Protein AF-A0A929XE05-F1 (afdb_monomer_lite)

pLDDT: mean 91.36, std 10.19, range [42.38, 98.62]

Sequence (159 aa):
NNDDNAPISIIITTLAARAYNGEKNVYEALCNILNHMHEYIERKDGVYWVKNPVMEEENFADKWELYPKRKDNFYKWLCKAKEDLISNPLAAVGIDLLGEIFKESLGEAPVSRAFHSYADDMLSARKKGTLYSVGLTSGLTTKVTSKATQVKEHTFFGK

Foldseek 3Di:
DPPPQAADVQLLVLLLVVQQDPDPDPLVSLLSSLVCSVVQFDADPNDTARADPVHRPDGPCVCCVVPVSSVVNVVVVSVVSCCLRPVVLVVDDDPVRNLVSCCVPVNNVVSVVVVVVVVVVQLVLQVVQQWWQQPPPPGIDSDDDPRTDGDHDDDPPDD

Structure (mmCIF, N/CA/C/O backbone):
data_AF-A0A929XE05-F1
#
_entry.id   AF-A0A929XE05-F1
#
loop_
_atom_site.group_PDB
_atom_site.id
_atom_site.type_symbol
_atom_site.label_atom_id
_atom_site.label_alt_id
_atom_site.label_comp_id
_atom_site.label_asym_id
_atom_site.label_entity_id
_atom_site.label_seq_id
_atom_site.pdbx_PDB_ins_code
_atom_site.Cartn_x
_atom_site.Cartn_y
_atom_site.Cartn_z
_atom_site.occupancy
_atom_site.B_iso_or_equiv
_atom_site.auth_seq_id
_atom_site.auth_comp_id
_atom_site.auth_asym_id
_atom_site.auth_atom_id
_atom_site.pdbx_PDB_model_num
ATOM 1 N N . ASN A 1 1 ? 11.080 -17.016 -0.442 1.00 42.38 1 ASN A N 1
ATOM 2 C CA . ASN A 1 1 ? 11.620 -15.730 -0.928 1.00 42.38 1 ASN A CA 1
ATOM 3 C C . ASN A 1 1 ? 12.750 -15.986 -1.896 1.00 42.38 1 ASN A C 1
ATOM 5 O O . ASN A 1 1 ? 13.821 -16.375 -1.464 1.00 42.38 1 ASN A O 1
ATOM 9 N N . ASN A 1 2 ? 12.481 -15.851 -3.194 1.00 51.09 2 ASN A N 1
ATOM 10 C CA . ASN A 1 2 ? 13.525 -15.814 -4.212 1.00 51.09 2 ASN A CA 1
ATOM 11 C C . ASN A 1 2 ? 13.697 -14.338 -4.596 1.00 51.09 2 ASN A C 1
ATOM 13 O O . ASN A 1 2 ? 12.908 -13.812 -5.383 1.00 51.09 2 ASN A O 1
ATOM 17 N N . ASP A 1 3 ? 14.622 -13.669 -3.909 1.00 71.31 3 ASP A N 1
ATOM 18 C CA . ASP A 1 3 ? 14.796 -12.20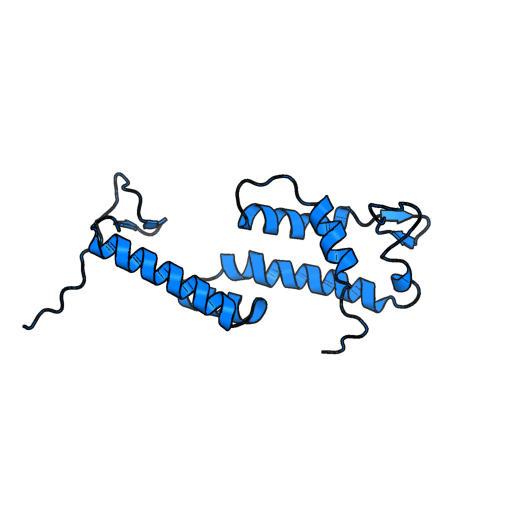7 -3.880 1.00 71.31 3 ASP A CA 1
ATOM 19 C C . ASP A 1 3 ? 15.200 -11.628 -5.252 1.00 71.31 3 ASP A C 1
ATOM 21 O O . ASP A 1 3 ? 14.778 -10.545 -5.644 1.00 71.31 3 ASP A O 1
ATOM 25 N N . ASP A 1 4 ? 15.890 -12.419 -6.078 1.00 82.06 4 ASP A N 1
ATOM 26 C CA . ASP A 1 4 ? 16.483 -11.986 -7.356 1.00 82.06 4 ASP A CA 1
ATOM 27 C C . ASP A 1 4 ? 15.492 -11.432 -8.401 1.00 82.06 4 ASP A C 1
ATOM 29 O O . ASP A 1 4 ? 15.891 -10.790 -9.386 1.00 82.06 4 ASP A O 1
ATOM 33 N N . ASN A 1 5 ? 14.197 -11.709 -8.217 1.00 89.38 5 ASN A N 1
ATOM 34 C CA . ASN A 1 5 ? 13.116 -11.248 -9.087 1.00 89.38 5 ASN A CA 1
ATOM 35 C C . ASN A 1 5 ? 12.048 -10.432 -8.349 1.00 89.38 5 ASN A C 1
ATOM 37 O O . ASN A 1 5 ? 10.951 -10.262 -8.889 1.00 89.38 5 ASN A O 1
ATOM 41 N N . ALA A 1 6 ? 12.326 -9.968 -7.130 1.00 90.19 6 ALA A N 1
ATOM 42 C CA . ALA A 1 6 ? 11.443 -9.042 -6.444 1.00 90.19 6 ALA A CA 1
ATOM 43 C C . ALA A 1 6 ? 11.319 -7.728 -7.245 1.00 90.19 6 ALA A C 1
ATOM 45 O O . ALA A 1 6 ? 12.256 -7.334 -7.953 1.00 90.19 6 ALA A O 1
ATOM 46 N N . PRO A 1 7 ? 10.167 -7.041 -7.172 1.00 92.38 7 PRO A N 1
ATOM 47 C CA . PRO A 1 7 ? 10.039 -5.717 -7.759 1.00 92.38 7 PRO A CA 1
ATOM 48 C C . PRO A 1 7 ? 11.037 -4.761 -7.102 1.00 92.38 7 PRO A C 1
ATOM 50 O O . PRO A 1 7 ? 11.137 -4.706 -5.878 1.00 92.38 7 PRO A O 1
ATOM 53 N N . ILE A 1 8 ? 11.777 -4.000 -7.905 1.00 94.00 8 ILE A N 1
ATOM 54 C CA . ILE A 1 8 ? 12.789 -3.091 -7.364 1.00 94.00 8 ILE A CA 1
ATOM 55 C C . ILE A 1 8 ? 12.133 -1.839 -6.777 1.00 94.00 8 ILE A C 1
ATOM 57 O O . ILE A 1 8 ? 11.243 -1.240 -7.389 1.00 94.00 8 ILE A O 1
ATOM 61 N N . SER A 1 9 ? 12.610 -1.415 -5.607 1.00 95.44 9 SER A N 1
ATOM 62 C CA . SER A 1 9 ? 12.020 -0.307 -4.848 1.00 95.44 9 SER A CA 1
ATOM 63 C C . SER A 1 9 ? 11.923 0.985 -5.654 1.00 95.44 9 SER A C 1
ATOM 65 O O . SER A 1 9 ? 10.926 1.685 -5.535 1.00 95.44 9 SER A O 1
ATOM 67 N N . ILE A 1 10 ? 12.906 1.280 -6.514 1.00 96.56 10 ILE A N 1
ATOM 68 C CA . ILE A 1 10 ? 12.916 2.512 -7.314 1.00 96.56 10 ILE A CA 1
ATOM 69 C C . ILE A 1 10 ? 11.767 2.583 -8.330 1.00 96.56 10 ILE A C 1
ATOM 71 O O . ILE A 1 10 ? 11.213 3.660 -8.546 1.00 96.56 10 ILE A O 1
ATOM 75 N N . ILE A 1 11 ? 11.348 1.451 -8.911 1.00 97.56 11 ILE A N 1
ATOM 76 C CA . ILE A 1 11 ? 10.158 1.412 -9.772 1.00 97.56 11 ILE A CA 1
ATOM 77 C C . ILE A 1 11 ? 8.919 1.700 -8.923 1.00 97.56 11 ILE A C 1
ATOM 79 O O . ILE A 1 11 ? 8.110 2.547 -9.297 1.00 97.56 11 ILE A O 1
ATOM 83 N N . ILE A 1 12 ? 8.786 1.037 -7.767 1.00 98.00 12 ILE A N 1
ATOM 84 C CA . ILE A 1 12 ? 7.630 1.215 -6.878 1.00 98.00 12 ILE A CA 1
ATOM 85 C C . ILE A 1 12 ? 7.506 2.676 -6.441 1.00 98.00 12 ILE A C 1
ATOM 87 O O . ILE A 1 12 ? 6.441 3.267 -6.599 1.00 98.00 12 ILE A O 1
ATOM 91 N N . THR A 1 13 ? 8.581 3.275 -5.926 1.00 97.81 13 THR A N 1
ATOM 92 C CA . THR A 1 13 ? 8.551 4.646 -5.402 1.00 97.81 13 THR A CA 1
ATOM 93 C C . THR A 1 13 ? 8.325 5.678 -6.500 1.00 97.81 13 THR A C 1
ATOM 95 O O . THR A 1 13 ? 7.555 6.612 -6.294 1.00 97.81 13 THR A O 1
ATOM 98 N N . THR A 1 14 ? 8.927 5.499 -7.680 1.00 98.00 14 THR A N 1
ATOM 99 C CA . THR A 1 14 ? 8.740 6.419 -8.813 1.00 98.00 14 THR A CA 1
ATOM 100 C C . THR A 1 14 ? 7.299 6.396 -9.312 1.00 98.00 14 THR A C 1
ATOM 102 O O . THR A 1 14 ? 6.693 7.449 -9.503 1.00 98.00 14 THR A O 1
ATOM 105 N N . LEU A 1 15 ? 6.723 5.207 -9.501 1.00 98.56 15 LEU A N 1
ATOM 106 C CA . LEU A 1 15 ? 5.341 5.075 -9.961 1.00 98.56 15 LEU A CA 1
ATOM 107 C C . LEU A 1 15 ? 4.342 5.536 -8.888 1.00 98.56 15 LEU A C 1
ATOM 109 O O . LEU A 1 15 ? 3.355 6.187 -9.221 1.00 98.56 15 LEU A O 1
ATOM 113 N N . ALA A 1 16 ? 4.616 5.268 -7.607 1.00 98.38 16 ALA A N 1
ATOM 114 C CA . ALA A 1 16 ? 3.792 5.754 -6.504 1.00 98.38 16 ALA A CA 1
ATOM 115 C C . ALA A 1 16 ? 3.787 7.284 -6.418 1.00 98.38 16 ALA A C 1
ATOM 117 O O . ALA A 1 16 ? 2.725 7.886 -6.296 1.00 98.38 16 ALA A O 1
ATOM 118 N N . ALA A 1 17 ? 4.955 7.919 -6.549 1.00 97.88 17 ALA A N 1
ATOM 119 C CA . ALA A 1 17 ? 5.065 9.374 -6.559 1.00 97.88 17 ALA A CA 1
ATOM 120 C C . ALA A 1 17 ? 4.308 10.008 -7.736 1.00 97.88 17 ALA A C 1
ATOM 122 O O . ALA A 1 17 ? 3.720 11.071 -7.577 1.00 97.88 17 ALA A O 1
ATOM 123 N N . ARG A 1 18 ? 4.298 9.353 -8.904 1.00 97.62 18 ARG A N 1
ATOM 124 C CA . ARG A 1 18 ? 3.553 9.824 -10.082 1.00 97.62 18 ARG A CA 1
ATOM 125 C C . ARG A 1 18 ? 2.042 9.679 -9.939 1.00 97.62 18 ARG A C 1
ATOM 127 O O . ARG A 1 18 ? 1.321 10.539 -10.427 1.00 97.62 18 ARG A O 1
ATOM 134 N N . ALA A 1 19 ? 1.589 8.604 -9.300 1.00 98.25 19 ALA A N 1
ATOM 135 C CA . ALA A 1 19 ? 0.170 8.339 -9.086 1.00 98.25 19 ALA A CA 1
ATOM 136 C C . ALA A 1 19 ? -0.432 9.115 -7.911 1.00 98.25 19 ALA A C 1
ATOM 138 O O . ALA A 1 19 ? -1.650 9.254 -7.841 1.00 98.25 19 ALA A O 1
ATOM 139 N N . TYR A 1 20 ? 0.394 9.609 -6.989 1.00 97.81 20 TYR A N 1
ATOM 140 C CA . TYR A 1 20 ? -0.066 10.442 -5.885 1.00 97.81 20 TYR A CA 1
ATOM 141 C C . TYR A 1 20 ? -0.687 11.747 -6.398 1.00 97.81 20 TYR A C 1
ATOM 143 O O . TYR A 1 20 ? -0.045 12.499 -7.131 1.00 97.81 20 TYR A O 1
ATOM 151 N N . ASN A 1 21 ? -1.919 12.034 -5.976 1.00 96.94 21 ASN A N 1
ATOM 152 C CA . ASN A 1 21 ? -2.706 13.154 -6.494 1.00 96.94 21 ASN A CA 1
ATOM 153 C C . ASN A 1 21 ? -3.185 14.128 -5.397 1.00 96.94 21 ASN A C 1
ATOM 155 O O . ASN A 1 21 ? -4.098 14.922 -5.615 1.00 96.94 21 ASN A O 1
ATOM 159 N N . GLY A 1 22 ? -2.581 14.089 -4.204 1.00 96.44 22 GLY A N 1
ATOM 160 C CA . GLY A 1 22 ? -2.919 15.015 -3.114 1.00 96.44 22 GLY A CA 1
ATOM 161 C C . GLY A 1 22 ? -4.224 14.664 -2.396 1.00 96.44 22 GLY A C 1
ATOM 162 O O . GLY A 1 22 ? -5.015 15.547 -2.062 1.00 96.44 22 GLY A O 1
ATOM 163 N N . GLU A 1 23 ? -4.469 13.372 -2.189 1.00 97.69 23 GLU A N 1
ATOM 164 C CA . GLU A 1 23 ? -5.669 12.841 -1.549 1.00 97.69 23 GLU A CA 1
ATOM 165 C C . GLU A 1 23 ? -5.803 13.307 -0.088 1.00 97.69 23 GLU A C 1
ATOM 167 O O . GLU A 1 23 ? -4.837 13.691 0.573 1.00 97.69 23 GLU A O 1
ATOM 172 N N . LYS A 1 24 ? -7.028 13.274 0.454 1.00 95.38 24 LYS A N 1
ATOM 173 C CA . LYS A 1 24 ? -7.339 13.914 1.747 1.00 95.38 24 LYS A CA 1
ATOM 174 C C . LYS A 1 24 ? -6.803 13.154 2.953 1.00 95.38 24 LYS A C 1
ATOM 176 O O . LYS A 1 24 ? -6.707 13.717 4.043 1.00 95.38 24 LYS A O 1
ATOM 181 N N . ASN A 1 25 ? -6.549 11.861 2.792 1.00 96.25 25 ASN A N 1
ATOM 182 C CA . ASN A 1 25 ? -6.050 10.998 3.849 1.00 96.25 25 ASN A CA 1
ATOM 183 C C . ASN A 1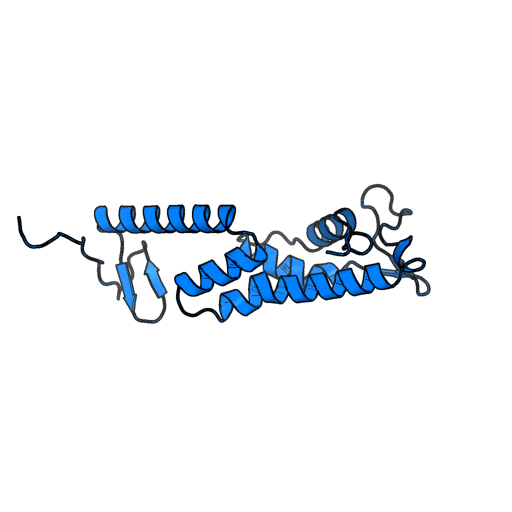 25 ? -5.197 9.860 3.277 1.00 96.25 25 ASN A C 1
ATOM 185 O O . ASN A 1 25 ? -5.237 9.561 2.086 1.00 96.25 25 ASN A O 1
ATOM 189 N N . VAL A 1 26 ? -4.442 9.213 4.166 1.00 95.81 26 VAL A N 1
ATOM 190 C CA . VAL A 1 26 ? -3.477 8.160 3.819 1.00 95.81 26 VAL A CA 1
ATOM 191 C C . VAL A 1 26 ? -4.138 6.965 3.130 1.00 95.81 26 VAL A C 1
ATOM 193 O O . VAL A 1 26 ? -3.546 6.391 2.222 1.00 95.81 26 VAL A O 1
ATOM 196 N N . TYR A 1 27 ? -5.357 6.592 3.530 1.00 94.88 27 TYR A N 1
ATOM 197 C CA . TYR A 1 27 ? -6.048 5.445 2.940 1.00 94.88 27 TYR A CA 1
ATOM 198 C C . TYR A 1 27 ? -6.512 5.734 1.508 1.00 94.88 27 TYR A C 1
ATOM 200 O O . TYR A 1 27 ? -6.288 4.918 0.616 1.00 94.88 27 TYR A O 1
ATOM 208 N N . GLU A 1 28 ? -7.087 6.916 1.266 1.00 96.56 28 GLU A N 1
ATOM 209 C CA . GLU A 1 28 ? -7.423 7.380 -0.086 1.00 96.56 28 GLU A CA 1
ATOM 210 C C . GLU A 1 28 ? -6.175 7.465 -0.973 1.00 96.56 28 GLU A C 1
ATOM 212 O O . GLU A 1 28 ? -6.201 6.961 -2.095 1.00 96.56 28 GLU A O 1
ATOM 217 N N . ALA A 1 29 ? -5.072 8.019 -0.455 1.00 98.12 29 ALA A N 1
ATOM 218 C CA . ALA A 1 29 ? -3.800 8.092 -1.174 1.00 98.12 29 ALA A CA 1
ATOM 219 C C . ALA A 1 29 ? -3.277 6.702 -1.553 1.00 98.12 29 ALA A C 1
ATOM 221 O O . ALA A 1 29 ? -2.918 6.463 -2.704 1.00 98.12 29 ALA A O 1
ATOM 222 N N . LEU A 1 30 ? -3.283 5.757 -0.609 1.00 97.38 30 LEU A N 1
ATOM 223 C CA . LEU A 1 30 ? -2.851 4.381 -0.848 1.00 97.38 30 LEU A CA 1
ATOM 224 C C . LEU A 1 30 ? -3.716 3.690 -1.910 1.00 97.38 30 LEU A C 1
ATOM 226 O O . LEU A 1 30 ? -3.178 3.051 -2.815 1.00 97.38 30 LEU A O 1
ATOM 230 N N . CYS A 1 31 ? -5.042 3.845 -1.827 1.00 97.56 31 CYS A N 1
ATOM 231 C CA . CYS A 1 31 ? -5.968 3.294 -2.813 1.00 97.56 31 CYS A CA 1
ATOM 232 C C . CYS A 1 31 ? -5.700 3.865 -4.207 1.00 97.56 31 CYS A C 1
ATOM 234 O O . CYS A 1 31 ? -5.588 3.103 -5.167 1.00 97.56 31 CYS A O 1
ATOM 236 N N . ASN A 1 32 ? -5.576 5.189 -4.316 1.00 98.25 32 ASN A N 1
ATOM 237 C CA . ASN A 1 32 ? -5.344 5.859 -5.589 1.00 98.25 32 ASN A CA 1
ATOM 238 C C . ASN A 1 32 ? -3.996 5.438 -6.197 1.00 98.25 32 ASN A C 1
ATOM 240 O O . ASN A 1 32 ? -3.945 4.975 -7.336 1.00 98.25 32 ASN A O 1
ATOM 244 N N . ILE A 1 33 ? -2.924 5.470 -5.402 1.00 98.62 33 ILE A N 1
ATOM 245 C CA . ILE A 1 33 ? -1.589 5.039 -5.825 1.00 98.62 33 ILE A CA 1
ATOM 246 C C . ILE A 1 33 ? -1.615 3.604 -6.353 1.00 98.62 33 ILE A C 1
ATOM 248 O O . ILE A 1 33 ? -1.218 3.367 -7.491 1.00 98.62 33 ILE A O 1
ATOM 252 N N . LEU A 1 34 ? -2.096 2.636 -5.568 1.00 98.38 34 LEU A N 1
ATOM 253 C CA . LEU A 1 34 ? -2.071 1.234 -5.992 1.00 98.38 34 LEU A CA 1
ATOM 254 C C . LEU A 1 34 ? -2.946 1.008 -7.228 1.00 98.38 34 LEU A C 1
ATOM 256 O O . LEU A 1 34 ? -2.590 0.214 -8.102 1.00 98.38 34 LEU A O 1
ATOM 260 N N . ASN A 1 35 ? -4.074 1.712 -7.345 1.00 98.25 35 ASN A N 1
ATOM 261 C CA . ASN A 1 35 ? -4.949 1.587 -8.503 1.00 98.25 35 ASN A CA 1
ATOM 262 C C . ASN A 1 35 ? -4.330 2.151 -9.779 1.00 98.25 35 ASN A C 1
ATOM 264 O O . ASN A 1 35 ? -4.433 1.477 -10.801 1.00 98.25 35 ASN A O 1
ATOM 268 N N . HIS A 1 36 ? -3.616 3.274 -9.709 1.00 98.44 36 HIS A N 1
ATOM 269 C CA . HIS A 1 36 ? -3.205 4.027 -10.897 1.00 98.44 36 HIS A CA 1
ATOM 270 C C . HIS A 1 36 ? -1.702 3.988 -11.201 1.00 98.44 36 HIS A C 1
ATOM 272 O O . HIS A 1 36 ? -1.303 4.286 -12.320 1.00 98.44 36 HIS A O 1
ATOM 278 N N . MET A 1 37 ? -0.836 3.534 -10.287 1.00 98.50 37 MET A N 1
ATOM 279 C CA . MET A 1 37 ? 0.624 3.552 -10.502 1.00 98.50 37 MET A CA 1
ATOM 280 C C . MET A 1 37 ? 1.092 2.791 -11.753 1.00 98.50 37 MET A C 1
ATOM 282 O O . MET A 1 37 ? 2.094 3.157 -12.360 1.00 98.50 37 MET A O 1
ATOM 286 N N . HIS A 1 38 ? 0.360 1.758 -12.171 1.00 98.12 38 HIS A N 1
ATOM 287 C CA . HIS A 1 38 ? 0.662 0.999 -13.385 1.00 98.12 38 HIS A CA 1
ATOM 288 C C . HIS A 1 38 ? 0.435 1.791 -14.685 1.00 98.12 38 HIS A C 1
ATOM 290 O O . HIS A 1 38 ? 1.064 1.482 -15.693 1.00 98.12 38 HIS A O 1
ATOM 296 N N . GLU A 1 39 ? -0.412 2.823 -14.664 1.00 98.12 39 GLU A N 1
ATOM 297 C CA . GLU A 1 39 ? -0.726 3.669 -15.825 1.00 98.12 39 GLU A CA 1
ATOM 298 C C . GLU A 1 39 ? 0.466 4.550 -16.230 1.00 98.12 39 GLU A C 1
ATOM 300 O O . GLU A 1 39 ? 0.559 4.998 -17.369 1.00 98.12 39 GLU A O 1
ATOM 305 N N . TYR A 1 40 ? 1.423 4.742 -15.318 1.00 97.69 40 TYR A N 1
ATOM 306 C CA . TYR A 1 40 ? 2.660 5.490 -15.555 1.00 97.69 40 TYR A CA 1
ATOM 307 C C . TYR A 1 40 ? 3.804 4.625 -16.104 1.00 97.69 40 TYR A C 1
ATOM 309 O O . TYR A 1 40 ? 4.941 5.098 -16.201 1.00 97.69 40 TYR A O 1
ATOM 317 N N . ILE A 1 41 ? 3.522 3.365 -16.450 1.00 97.81 41 ILE A N 1
ATOM 318 C CA . ILE A 1 41 ? 4.439 2.487 -17.176 1.00 97.81 41 ILE A CA 1
ATOM 319 C C . ILE A 1 41 ? 4.154 2.654 -18.669 1.00 97.81 41 ILE A C 1
ATOM 321 O O . ILE A 1 41 ? 3.136 2.195 -19.185 1.00 97.81 41 ILE A O 1
ATOM 325 N N . GLU A 1 42 ? 5.073 3.300 -19.376 1.00 96.69 42 GLU A N 1
ATOM 326 C CA . GLU A 1 42 ? 4.959 3.521 -20.814 1.00 96.69 42 GLU A CA 1
ATOM 327 C C . GLU A 1 42 ? 5.364 2.261 -21.596 1.00 96.69 42 GLU A C 1
ATOM 329 O O . GLU A 1 42 ? 6.086 1.390 -21.100 1.00 96.69 42 GLU A O 1
ATOM 334 N N . ARG A 1 43 ? 4.934 2.181 -22.859 1.00 94.94 43 ARG A N 1
ATOM 335 C CA . ARG A 1 43 ? 5.428 1.189 -23.817 1.00 94.94 43 ARG A CA 1
ATOM 336 C C . ARG A 1 43 ? 5.934 1.900 -25.068 1.00 94.94 43 ARG A C 1
ATOM 338 O O . ARG A 1 43 ? 5.137 2.471 -25.805 1.00 94.94 43 ARG A O 1
ATOM 345 N N . LYS A 1 44 ? 7.247 1.860 -25.297 1.00 92.69 44 LYS A N 1
ATOM 346 C CA . LYS A 1 44 ? 7.926 2.482 -26.445 1.00 92.69 44 LYS A CA 1
ATOM 347 C C . LYS A 1 44 ? 8.500 1.380 -27.324 1.00 92.69 44 LYS A C 1
ATOM 349 O O . LYS A 1 44 ? 9.268 0.566 -26.829 1.00 92.69 44 LYS A O 1
ATOM 354 N N . ASP A 1 45 ? 8.061 1.297 -28.578 1.00 92.19 45 ASP A N 1
ATOM 355 C CA . ASP A 1 45 ? 8.525 0.289 -29.549 1.00 92.19 45 ASP A CA 1
ATOM 356 C C . ASP A 1 45 ? 8.502 -1.161 -29.023 1.00 92.19 45 ASP A C 1
ATOM 358 O O . ASP A 1 45 ? 9.347 -1.991 -29.338 1.00 92.19 45 ASP A O 1
ATOM 362 N N . GLY A 1 46 ? 7.508 -1.480 -28.188 1.00 90.69 46 GLY A N 1
ATOM 363 C CA . GLY A 1 46 ? 7.352 -2.800 -27.574 1.00 90.69 46 GLY A CA 1
ATOM 364 C C . GLY A 1 46 ? 8.025 -2.969 -26.207 1.00 90.69 46 GLY A C 1
ATOM 365 O O . GLY A 1 46 ? 7.615 -3.879 -25.482 1.00 90.69 46 GLY A O 1
ATOM 366 N N . VAL A 1 47 ? 8.929 -2.065 -25.821 1.00 94.50 47 VAL A N 1
ATOM 367 C CA . VAL A 1 47 ? 9.699 -2.068 -24.567 1.00 94.50 47 VAL A CA 1
ATOM 368 C C . VAL A 1 47 ? 8.947 -1.336 -23.454 1.00 94.50 47 VAL A C 1
ATOM 370 O O . VAL A 1 47 ? 8.406 -0.249 -23.663 1.00 94.50 47 VAL A O 1
ATOM 373 N N . TYR A 1 48 ? 8.908 -1.925 -22.257 1.00 96.69 48 TYR A N 1
ATOM 374 C CA . TYR A 1 48 ? 8.342 -1.275 -21.070 1.00 96.69 48 TYR A CA 1
ATOM 375 C C . TYR A 1 48 ? 9.281 -0.189 -20.553 1.00 96.69 48 TYR A C 1
ATOM 377 O O . TYR A 1 48 ? 10.483 -0.419 -20.419 1.00 96.69 48 TYR A O 1
ATOM 385 N N . TRP A 1 49 ? 8.725 0.974 -20.226 1.00 97.50 49 TRP A N 1
ATOM 386 C CA . TRP A 1 49 ? 9.507 2.153 -19.891 1.00 97.50 49 TRP A CA 1
ATOM 387 C C . TRP A 1 49 ? 9.001 2.847 -18.625 1.00 97.50 49 TRP A C 1
ATOM 389 O O . TRP A 1 49 ? 7.883 3.359 -18.573 1.00 97.50 49 TRP A O 1
ATOM 399 N N . VAL A 1 50 ? 9.865 2.915 -17.613 1.00 97.69 50 VAL A N 1
ATOM 400 C CA . VAL A 1 50 ? 9.664 3.702 -16.391 1.00 97.69 50 VAL A CA 1
ATOM 401 C C . VAL A 1 50 ? 10.753 4.768 -16.357 1.00 97.69 50 VAL A C 1
ATOM 403 O O . VAL A 1 50 ? 11.901 4.480 -16.032 1.00 97.69 50 VAL A O 1
ATOM 406 N N . LYS A 1 51 ? 10.391 5.997 -16.736 1.00 95.44 51 LYS A N 1
ATOM 407 C CA . LYS A 1 51 ? 11.317 7.141 -16.806 1.00 95.44 51 LYS A CA 1
ATOM 408 C C . LYS A 1 51 ? 11.900 7.453 -15.425 1.00 95.44 51 LYS A C 1
ATOM 410 O O . LYS A 1 51 ? 11.129 7.662 -14.483 1.00 95.44 51 LYS A O 1
ATOM 415 N N . ASN A 1 52 ? 13.220 7.593 -15.334 1.00 95.75 52 ASN A N 1
ATOM 416 C CA . ASN A 1 52 ? 13.841 8.246 -14.187 1.00 95.75 52 ASN A CA 1
ATOM 417 C C . ASN A 1 52 ? 13.419 9.735 -14.164 1.00 95.75 52 ASN A C 1
ATOM 419 O O . ASN A 1 52 ? 13.560 10.420 -15.176 1.00 95.75 52 ASN A O 1
ATOM 423 N N . PRO A 1 53 ? 12.879 10.259 -13.045 1.00 93.12 53 PRO A N 1
ATOM 424 C CA . PRO A 1 53 ? 12.470 11.663 -12.939 1.00 93.12 53 PRO A CA 1
ATOM 425 C C . PRO A 1 53 ? 13.622 12.679 -13.038 1.00 93.12 53 PRO A C 1
ATOM 427 O O . PRO A 1 53 ? 13.355 13.863 -13.206 1.00 93.12 53 PRO A O 1
ATOM 430 N N . VAL A 1 54 ? 14.880 12.246 -12.903 1.00 94.56 54 VAL A N 1
ATOM 431 C CA . VAL A 1 54 ? 16.075 13.102 -12.999 1.00 94.56 54 VAL A CA 1
ATOM 432 C C . VAL A 1 54 ? 16.721 13.036 -14.388 1.00 94.56 54 VAL A C 1
ATOM 434 O O . VAL A 1 54 ? 17.261 14.035 -14.852 1.00 94.56 54 VAL A O 1
ATOM 437 N N . MET A 1 55 ? 16.669 11.877 -15.049 1.00 94.56 55 MET A N 1
ATOM 438 C CA . MET A 1 55 ? 17.268 11.637 -16.366 1.00 94.56 55 MET A CA 1
ATOM 439 C C . MET A 1 55 ? 16.282 10.843 -17.224 1.00 94.56 55 MET A C 1
ATOM 441 O O . MET A 1 55 ? 16.201 9.624 -17.118 1.00 94.56 55 MET A O 1
ATOM 445 N N . GLU A 1 56 ? 15.488 11.522 -18.048 1.00 90.44 56 GLU A N 1
ATOM 446 C CA . GLU A 1 56 ? 14.352 10.895 -18.739 1.00 90.44 56 GLU A CA 1
ATOM 447 C C . GLU A 1 56 ? 14.755 9.818 -19.761 1.00 90.44 56 GLU A C 1
ATOM 449 O O . GLU A 1 56 ? 13.937 8.960 -20.116 1.00 90.44 56 GLU A O 1
ATOM 454 N N . GLU A 1 57 ? 16.008 9.851 -20.216 1.00 92.81 57 GLU A N 1
ATOM 455 C CA . GLU A 1 57 ? 16.635 8.863 -21.090 1.00 92.81 57 GLU A CA 1
ATOM 456 C C . GLU A 1 57 ? 16.935 7.541 -20.369 1.00 92.81 57 GLU A C 1
ATOM 458 O O . GLU A 1 57 ? 17.076 6.506 -21.023 1.00 92.81 57 GLU A O 1
ATOM 463 N N . GLU A 1 58 ? 17.000 7.545 -19.033 1.00 95.31 58 GLU A N 1
ATOM 464 C CA . GLU A 1 58 ? 17.191 6.339 -18.233 1.00 95.31 58 GLU A CA 1
ATOM 465 C C . GLU A 1 58 ? 15.850 5.634 -17.966 1.00 95.31 58 GLU A C 1
ATOM 467 O O . GLU A 1 58 ? 14.873 6.221 -17.480 1.00 95.31 58 GLU A O 1
ATOM 472 N N . ASN A 1 59 ? 15.819 4.333 -18.264 1.00 96.31 59 ASN A N 1
ATOM 473 C CA . ASN A 1 59 ? 14.674 3.459 -18.043 1.00 96.31 59 ASN A CA 1
ATOM 474 C C . ASN A 1 59 ? 14.906 2.548 -16.831 1.00 96.31 59 ASN A C 1
ATOM 476 O O . ASN A 1 59 ? 15.677 1.596 -16.910 1.00 96.31 59 ASN A O 1
ATOM 480 N N . PHE A 1 60 ? 14.164 2.746 -15.742 1.00 96.88 60 PHE A N 1
ATOM 481 C CA . PHE A 1 60 ? 14.239 1.857 -14.576 1.00 96.88 60 PHE A CA 1
ATOM 482 C C . PHE A 1 60 ? 13.707 0.438 -14.833 1.00 96.88 60 PHE A C 1
ATOM 484 O O . PHE A 1 60 ? 13.972 -0.464 -14.041 1.00 96.88 60 PHE A O 1
ATOM 491 N N . ALA A 1 61 ? 12.955 0.224 -15.916 1.00 96.44 61 ALA A N 1
ATOM 492 C CA . ALA A 1 61 ? 12.446 -1.081 -16.334 1.00 96.44 61 ALA A CA 1
ATOM 493 C C . ALA A 1 61 ? 13.319 -1.768 -17.407 1.00 96.44 61 ALA A C 1
ATOM 495 O O . ALA A 1 61 ? 12.907 -2.792 -17.953 1.00 96.44 61 ALA A O 1
ATOM 496 N N . ASP A 1 62 ? 14.522 -1.256 -17.691 1.00 94.62 62 ASP A N 1
ATOM 497 C CA . ASP A 1 62 ? 15.471 -1.788 -18.686 1.00 94.62 62 ASP A CA 1
ATOM 498 C C . ASP A 1 62 ? 15.698 -3.310 -18.573 1.00 94.62 62 ASP A C 1
ATOM 500 O O . ASP A 1 62 ? 15.686 -4.051 -19.555 1.00 94.62 62 ASP A O 1
ATOM 504 N N . LYS A 1 63 ? 15.823 -3.818 -17.346 1.00 93.56 63 LYS A N 1
ATOM 505 C CA . LYS A 1 63 ? 16.092 -5.231 -17.063 1.00 93.56 63 LYS A CA 1
ATOM 506 C C . LYS A 1 63 ? 14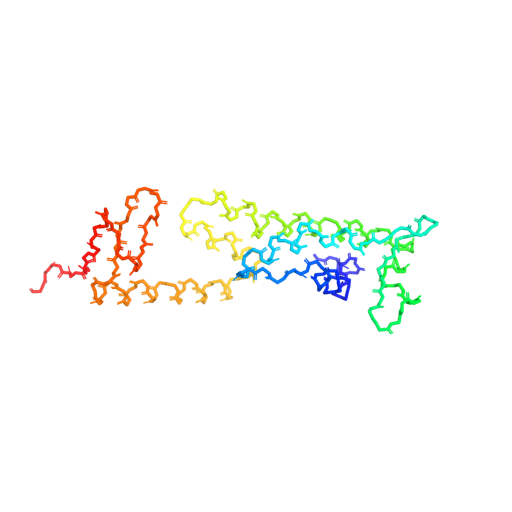.876 -6.139 -17.230 1.00 93.56 63 LYS A C 1
ATOM 508 O O . LYS A 1 63 ? 15.019 -7.349 -17.055 1.00 93.56 63 LYS A O 1
ATOM 513 N N . TRP A 1 64 ? 13.686 -5.618 -17.533 1.00 96.19 64 TRP A N 1
ATOM 514 C CA . TRP A 1 64 ? 12.499 -6.452 -17.750 1.00 96.19 64 TRP A CA 1
ATOM 515 C C . TRP A 1 64 ? 12.559 -7.238 -19.060 1.00 96.19 64 TRP A C 1
ATOM 517 O O . TRP A 1 64 ? 12.000 -8.329 -19.112 1.00 96.19 64 TRP A O 1
ATOM 527 N N . GLU A 1 65 ? 13.259 -6.749 -20.087 1.00 93.69 65 GLU A N 1
ATOM 528 C CA . GLU A 1 65 ? 13.460 -7.516 -21.326 1.00 93.69 65 GLU A CA 1
ATOM 529 C C . GLU A 1 65 ? 14.409 -8.697 -21.112 1.00 93.69 65 GLU A C 1
ATOM 531 O O . GLU A 1 65 ? 14.137 -9.811 -21.556 1.00 93.69 65 GLU A O 1
ATOM 536 N N . LEU A 1 66 ? 15.489 -8.469 -20.358 1.00 93.81 66 LEU A N 1
ATOM 537 C CA . LEU A 1 66 ? 16.465 -9.501 -20.003 1.00 93.81 66 LEU A CA 1
ATOM 538 C C . LEU A 1 66 ? 15.890 -10.520 -19.009 1.00 93.81 66 LEU A C 1
ATOM 540 O O . LEU A 1 66 ? 16.191 -11.710 -19.086 1.00 93.81 66 LEU A O 1
ATOM 544 N N . TYR A 1 67 ? 15.045 -10.062 -18.080 1.00 94.81 67 TYR A N 1
ATOM 545 C CA . TYR A 1 67 ? 14.443 -10.886 -17.032 1.00 94.81 67 TYR A CA 1
ATOM 546 C C . TYR A 1 67 ? 12.921 -10.663 -16.947 1.00 94.81 67 TYR A C 1
ATOM 548 O O . TYR A 1 67 ? 12.442 -10.025 -16.001 1.00 94.81 67 TYR A O 1
ATOM 556 N N . PRO A 1 68 ? 12.122 -11.241 -17.869 1.00 94.38 68 PRO A N 1
ATOM 557 C CA . PRO A 1 68 ? 10.670 -11.017 -17.939 1.00 94.38 68 PRO A CA 1
ATOM 558 C C . PRO A 1 68 ? 9.913 -11.329 -16.643 1.00 94.38 68 PRO A C 1
ATOM 560 O O . PRO A 1 68 ? 8.931 -10.664 -16.314 1.00 94.38 68 PRO A O 1
ATOM 563 N N . LYS A 1 69 ? 10.424 -12.273 -15.841 1.00 95.44 69 LYS A N 1
ATOM 564 C CA . LYS A 1 69 ? 9.866 -12.614 -14.523 1.00 95.44 69 LYS A CA 1
ATOM 565 C C . LYS A 1 69 ? 9.796 -11.420 -13.566 1.00 95.44 69 LYS A C 1
ATOM 567 O O . LYS A 1 69 ? 8.921 -11.405 -12.709 1.00 95.44 69 LYS A O 1
ATOM 572 N N . ARG A 1 70 ? 10.681 -10.423 -13.696 1.00 95.50 70 ARG A N 1
ATOM 573 C CA . ARG A 1 70 ? 10.673 -9.214 -12.851 1.00 95.50 70 ARG A CA 1
ATOM 574 C C . ARG A 1 70 ? 9.438 -8.359 -13.098 1.00 95.50 70 ARG A C 1
ATOM 576 O O . ARG A 1 70 ? 8.80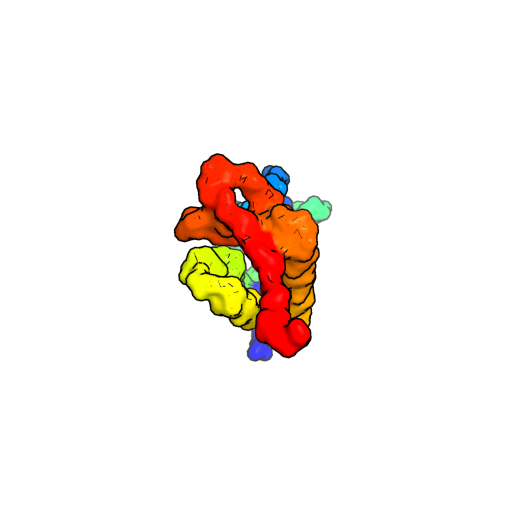5 -7.920 -12.144 1.00 95.50 70 ARG A O 1
ATOM 583 N N . LYS A 1 71 ? 9.062 -8.190 -14.368 1.00 96.00 71 LYS A N 1
ATOM 584 C CA . LYS A 1 71 ? 7.808 -7.537 -14.752 1.00 96.00 71 LYS A CA 1
ATOM 585 C C . LYS A 1 71 ? 6.617 -8.305 -14.189 1.00 96.00 71 LYS A C 1
ATOM 587 O O . LYS A 1 71 ? 5.760 -7.721 -13.534 1.00 96.00 71 LYS A O 1
ATOM 592 N N . ASP A 1 72 ? 6.573 -9.616 -14.416 1.00 96.38 72 ASP A N 1
ATOM 593 C CA . ASP A 1 72 ? 5.447 -10.439 -13.967 1.00 96.38 72 ASP A CA 1
ATOM 594 C C . ASP A 1 72 ? 5.303 -10.399 -12.440 1.00 96.38 72 ASP A C 1
ATOM 596 O O . ASP A 1 72 ? 4.194 -10.297 -11.919 1.00 96.38 72 ASP A O 1
ATOM 600 N N . ASN A 1 73 ? 6.420 -10.416 -11.712 1.00 96.69 73 ASN A N 1
ATOM 601 C CA . ASN A 1 73 ? 6.426 -10.283 -10.261 1.00 96.69 73 ASN A CA 1
ATOM 602 C C . ASN A 1 73 ? 6.023 -8.883 -9.787 1.00 96.69 73 ASN A C 1
ATOM 604 O O . ASN A 1 73 ? 5.355 -8.795 -8.763 1.00 96.69 73 ASN A O 1
ATOM 608 N N . PHE A 1 74 ? 6.356 -7.810 -10.516 1.00 97.56 74 PHE A N 1
ATOM 609 C CA . PHE A 1 74 ? 5.830 -6.469 -10.229 1.00 97.56 74 PHE A CA 1
ATOM 610 C C . PHE A 1 74 ? 4.301 -6.447 -10.297 1.00 97.56 74 PHE A C 1
ATOM 612 O O . PHE A 1 74 ? 3.659 -6.012 -9.344 1.00 97.56 74 PHE A O 1
ATOM 619 N N . TYR A 1 75 ? 3.702 -6.980 -11.365 1.00 98.00 75 TYR A N 1
ATOM 620 C CA . TYR A 1 75 ? 2.241 -7.016 -11.479 1.00 98.00 75 TYR A CA 1
ATOM 621 C C . TYR A 1 75 ? 1.592 -7.947 -10.448 1.00 98.00 75 TYR A C 1
ATOM 623 O O . TYR A 1 75 ? 0.5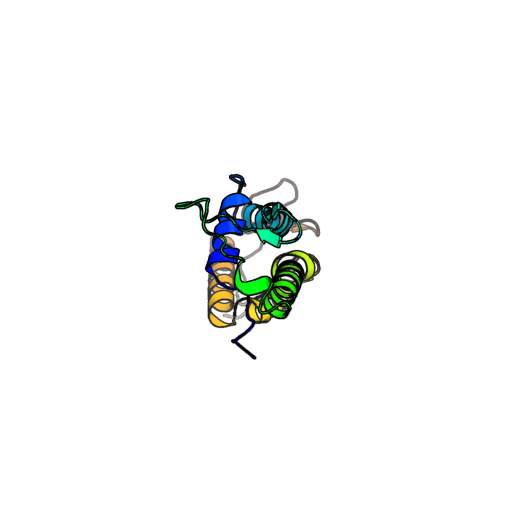72 -7.586 -9.867 1.00 98.00 75 TYR A O 1
ATOM 631 N N . LYS A 1 76 ? 2.194 -9.110 -10.157 1.00 97.81 76 LYS A N 1
ATOM 632 C CA . LYS A 1 76 ? 1.723 -9.997 -9.077 1.00 97.81 76 LYS A CA 1
ATOM 633 C C . LYS A 1 76 ? 1.765 -9.309 -7.717 1.00 97.81 76 LYS A C 1
ATOM 635 O O . LYS A 1 76 ? 0.801 -9.399 -6.966 1.00 97.81 76 LYS A O 1
ATOM 640 N N . TRP A 1 77 ? 2.861 -8.614 -7.418 1.00 97.56 77 TRP A N 1
ATOM 641 C CA . TRP A 1 77 ? 2.993 -7.825 -6.199 1.00 97.56 77 TRP A CA 1
ATOM 642 C C . TRP A 1 77 ? 1.937 -6.721 -6.138 1.00 97.56 77 TRP A C 1
ATOM 644 O O . TRP A 1 77 ? 1.296 -6.575 -5.106 1.00 97.56 77 TRP A O 1
ATOM 654 N N . LEU A 1 78 ? 1.694 -6.000 -7.237 1.00 98.38 78 LEU A N 1
ATOM 655 C CA . LEU A 1 78 ? 0.694 -4.934 -7.275 1.00 98.38 78 LEU A CA 1
ATOM 656 C C . LEU A 1 78 ? -0.721 -5.467 -7.012 1.00 98.38 78 LEU A C 1
ATOM 658 O O . LEU A 1 78 ? -1.460 -4.877 -6.227 1.00 98.38 78 LEU A O 1
ATOM 662 N N . CYS A 1 79 ? -1.094 -6.592 -7.630 1.00 98.25 79 CYS A N 1
ATOM 663 C CA . CYS A 1 79 ? -2.371 -7.252 -7.352 1.00 98.25 79 CYS A CA 1
ATOM 664 C C . CYS A 1 79 ? -2.468 -7.676 -5.884 1.00 98.25 79 CYS A C 1
ATOM 666 O O . CYS A 1 79 ? -3.451 -7.355 -5.220 1.00 98.25 79 CYS A O 1
ATOM 668 N N . LYS A 1 80 ? -1.422 -8.316 -5.353 1.00 97.31 80 LYS A N 1
ATOM 669 C CA . LYS A 1 80 ? -1.390 -8.758 -3.957 1.00 97.31 80 LYS A CA 1
ATOM 670 C C . LYS A 1 80 ? -1.472 -7.584 -2.976 1.00 97.31 80 LYS A C 1
ATOM 672 O O . LYS A 1 80 ? -2.234 -7.642 -2.022 1.00 97.31 80 LYS A O 1
ATOM 677 N N . ALA A 1 81 ? -0.782 -6.479 -3.250 1.00 97.19 81 ALA A N 1
ATOM 678 C CA . ALA A 1 81 ? -0.858 -5.262 -2.445 1.00 97.19 81 ALA A CA 1
ATOM 679 C C . ALA A 1 81 ? -2.279 -4.668 -2.422 1.00 97.19 81 ALA A C 1
ATOM 681 O O . ALA A 1 81 ? -2.741 -4.231 -1.371 1.00 97.19 81 ALA A O 1
ATOM 682 N N . LYS A 1 82 ? -3.002 -4.686 -3.553 1.00 98.00 82 LYS A N 1
ATOM 683 C CA . LYS A 1 82 ? -4.417 -4.270 -3.607 1.00 98.00 82 LYS A CA 1
ATOM 684 C C . LYS A 1 82 ? -5.325 -5.193 -2.794 1.00 98.00 82 LYS A C 1
ATOM 686 O O . LYS A 1 82 ? -6.250 -4.723 -2.135 1.00 98.00 82 LYS A O 1
ATOM 691 N N . GLU A 1 83 ? -5.092 -6.499 -2.845 1.00 97.06 83 GLU A N 1
ATOM 692 C CA . GLU A 1 83 ? -5.842 -7.460 -2.033 1.00 97.06 83 GLU A CA 1
ATOM 693 C C . GLU A 1 83 ? -5.599 -7.209 -0.542 1.00 97.06 83 GLU A C 1
ATOM 695 O O . GLU A 1 83 ? -6.548 -6.996 0.210 1.00 97.06 83 GLU A O 1
ATOM 700 N N . ASP A 1 84 ? -4.333 -7.151 -0.138 1.00 95.88 84 ASP A N 1
ATOM 701 C CA . ASP A 1 84 ? -3.919 -7.108 1.264 1.00 95.88 84 ASP A CA 1
ATOM 702 C C . ASP A 1 84 ? -4.232 -5.780 1.955 1.00 95.88 84 ASP A C 1
ATOM 704 O O . ASP A 1 84 ? -4.542 -5.769 3.144 1.00 95.88 84 ASP A O 1
ATOM 708 N N . LEU A 1 85 ? -4.163 -4.660 1.230 1.00 95.94 85 LEU A N 1
ATOM 709 C CA . LEU A 1 85 ? -4.280 -3.323 1.821 1.00 95.94 85 LEU A CA 1
ATOM 710 C C . LEU A 1 85 ? -5.612 -2.626 1.532 1.00 95.94 85 LEU A C 1
ATOM 712 O O . LEU A 1 85 ? -5.909 -1.618 2.172 1.00 95.94 85 LEU A O 1
ATOM 716 N N . ILE A 1 86 ? -6.409 -3.138 0.589 1.00 95.81 86 ILE A N 1
ATOM 717 C CA . ILE A 1 86 ? -7.685 -2.525 0.190 1.00 95.81 86 ILE A CA 1
ATOM 718 C C . ILE A 1 86 ? -8.819 -3.541 0.316 1.00 95.81 86 ILE A C 1
ATOM 720 O O . ILE A 1 86 ? -9.732 -3.357 1.116 1.00 95.81 86 ILE A O 1
ATOM 724 N N . SER A 1 87 ? -8.772 -4.629 -0.453 1.00 95.88 87 SER A N 1
ATOM 725 C CA . SER A 1 87 ? -9.942 -5.506 -0.621 1.00 95.88 87 SER A CA 1
ATOM 726 C C . SER A 1 87 ? -10.232 -6.354 0.621 1.00 95.88 87 SER A C 1
ATOM 728 O O . SER A 1 87 ? -11.360 -6.360 1.111 1.00 95.88 87 SER A O 1
ATOM 730 N N . ASN A 1 88 ? -9.217 -7.033 1.164 1.00 95.19 88 ASN A N 1
ATOM 731 C CA . ASN A 1 88 ? -9.367 -7.901 2.333 1.00 95.19 88 ASN A CA 1
ATOM 732 C C . ASN A 1 88 ? -9.700 -7.103 3.607 1.00 95.19 88 ASN A C 1
ATOM 734 O O . ASN A 1 88 ? -10.644 -7.490 4.297 1.00 95.19 88 ASN A O 1
ATOM 738 N N . PRO A 1 89 ? -9.032 -5.966 3.906 1.00 93.44 89 PRO A N 1
ATOM 739 C CA . PRO A 1 89 ? -9.404 -5.121 5.040 1.00 93.44 89 PRO A CA 1
ATOM 740 C C . PRO A 1 89 ? -10.851 -4.618 4.985 1.00 93.44 89 PRO A C 1
ATOM 742 O O . PRO A 1 89 ? -11.522 -4.589 6.011 1.00 93.44 89 PRO A O 1
ATOM 745 N N . LEU A 1 90 ? -11.357 -4.254 3.799 1.00 91.00 90 LEU A N 1
ATOM 746 C CA . LEU A 1 90 ? -12.744 -3.799 3.633 1.00 91.00 90 LEU A CA 1
ATOM 747 C C . LEU A 1 90 ? -13.774 -4.918 3.829 1.00 91.00 90 LEU A C 1
ATOM 749 O O . LEU A 1 90 ? -14.900 -4.644 4.241 1.00 91.00 90 LEU A O 1
ATOM 753 N N . ALA A 1 91 ? -13.405 -6.161 3.524 1.00 90.75 91 ALA A N 1
ATOM 754 C CA . ALA A 1 91 ? -14.256 -7.328 3.733 1.00 90.75 91 ALA A CA 1
ATOM 755 C C . ALA A 1 91 ? -14.214 -7.853 5.181 1.00 90.75 91 ALA A C 1
ATOM 757 O O . ALA A 1 91 ? -15.030 -8.702 5.548 1.00 90.75 91 ALA A O 1
ATOM 758 N N . ALA A 1 92 ? -13.273 -7.375 6.002 1.00 90.38 92 ALA A N 1
ATOM 759 C CA . ALA A 1 92 ? -13.101 -7.831 7.372 1.00 90.38 92 ALA A CA 1
ATOM 760 C C . ALA A 1 92 ? -14.290 -7.427 8.257 1.00 90.38 92 ALA A C 1
ATOM 762 O O . ALA A 1 92 ? -14.724 -6.274 8.278 1.00 90.38 92 ALA A O 1
ATOM 763 N N . VAL A 1 93 ? -14.788 -8.381 9.045 1.00 87.62 93 VAL A N 1
ATOM 764 C CA . VAL A 1 93 ? -15.811 -8.138 10.064 1.00 87.62 93 VAL A CA 1
ATOM 765 C C . VAL A 1 93 ? -15.149 -8.206 11.431 1.00 87.62 93 VAL A C 1
ATOM 767 O O . VAL A 1 93 ? -14.711 -9.270 11.854 1.00 87.62 93 VAL A O 1
ATOM 770 N N . GLY A 1 94 ? -15.109 -7.069 12.123 1.00 86.12 94 GLY A N 1
ATOM 771 C CA . GLY A 1 94 ? -14.471 -6.961 13.434 1.00 86.12 94 GLY A CA 1
ATOM 772 C C . GLY A 1 94 ? -13.026 -6.468 13.362 1.00 86.12 94 GLY A C 1
ATOM 773 O O . GLY A 1 94 ? -12.316 -6.640 12.371 1.00 86.12 94 GLY A O 1
ATOM 774 N N . ILE A 1 95 ? -12.608 -5.791 14.432 1.00 87.81 95 ILE A N 1
ATOM 775 C CA . ILE A 1 95 ? -11.273 -5.193 14.532 1.00 87.81 95 ILE A CA 1
ATOM 776 C C . ILE A 1 95 ? -10.190 -6.257 14.756 1.00 87.81 95 ILE A C 1
ATOM 778 O O . ILE A 1 95 ? -9.058 -6.089 14.332 1.00 87.81 95 ILE A O 1
ATOM 782 N N . ASP A 1 96 ? -10.539 -7.376 15.374 1.00 88.44 96 ASP A N 1
ATOM 783 C CA . ASP A 1 96 ? -9.681 -8.540 15.570 1.00 88.44 96 ASP A CA 1
ATOM 784 C C . ASP A 1 96 ? -9.218 -9.138 14.234 1.00 88.44 96 ASP A C 1
ATOM 786 O O . ASP A 1 96 ? -8.014 -9.193 13.980 1.00 88.44 96 ASP A O 1
ATOM 790 N N . LEU A 1 97 ? -10.153 -9.478 13.338 1.00 92.38 97 LEU A N 1
ATOM 791 C CA . LEU A 1 97 ? -9.823 -10.004 12.012 1.00 92.38 97 LEU A CA 1
ATOM 792 C C . LEU A 1 97 ? -9.046 -8.986 11.166 1.00 92.38 97 LEU A C 1
ATOM 794 O O . LEU A 1 97 ? -8.089 -9.348 10.484 1.00 92.38 97 LEU A O 1
ATOM 798 N N . LEU A 1 98 ? -9.425 -7.707 11.241 1.00 93.19 98 LEU A N 1
ATOM 799 C CA . LEU A 1 98 ? -8.698 -6.628 10.570 1.00 93.19 98 LEU A CA 1
ATOM 800 C C . LEU A 1 98 ? -7.234 -6.556 11.034 1.00 93.19 98 LEU A C 1
ATOM 802 O O . LEU A 1 98 ? -6.334 -6.341 10.222 1.00 93.19 98 LEU A O 1
ATOM 806 N N . GLY A 1 99 ? -6.999 -6.752 12.334 1.00 94.44 99 GLY A N 1
ATOM 807 C CA . GLY A 1 99 ? -5.664 -6.826 12.912 1.00 94.44 99 GLY A CA 1
ATOM 808 C C . GLY A 1 99 ? -4.845 -7.958 12.304 1.00 94.44 99 GLY A C 1
ATOM 809 O O . GLY A 1 99 ? -3.736 -7.708 11.843 1.00 94.44 99 GLY A O 1
ATOM 810 N N . GLU A 1 100 ? -5.390 -9.172 12.241 1.00 94.69 100 GLU A N 1
ATOM 811 C CA . GLU A 1 100 ? -4.682 -10.325 11.666 1.00 94.69 100 GLU A CA 1
ATOM 812 C C . GLU A 1 100 ? -4.343 -10.123 10.181 1.00 94.69 100 GLU A C 1
ATOM 814 O O . GLU A 1 100 ? -3.188 -10.302 9.793 1.00 94.69 100 GLU A O 1
ATOM 819 N N . ILE A 1 101 ? -5.286 -9.618 9.375 1.00 94.88 101 ILE A N 1
ATOM 820 C CA . ILE A 1 101 ? -5.051 -9.298 7.953 1.00 94.88 101 ILE A CA 1
ATOM 821 C C . ILE A 1 101 ? -3.883 -8.314 7.787 1.00 94.88 101 ILE A C 1
ATOM 823 O O . ILE A 1 101 ? -3.009 -8.489 6.9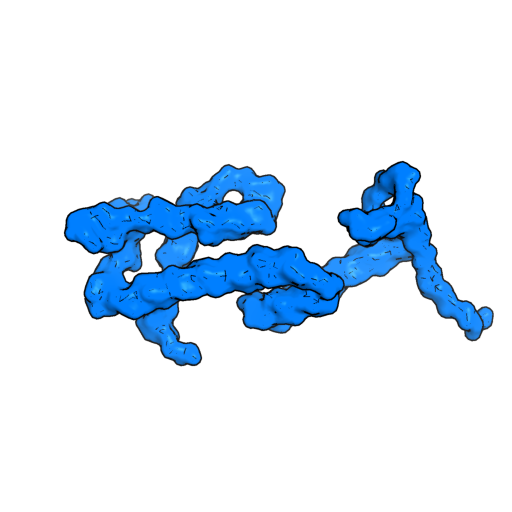32 1.00 94.88 101 ILE A O 1
ATOM 827 N N . PHE A 1 102 ? -3.829 -7.267 8.615 1.00 95.81 102 PHE A N 1
ATOM 828 C CA . PHE A 1 102 ? -2.718 -6.324 8.545 1.00 95.81 102 PHE A CA 1
ATOM 829 C C . PHE A 1 102 ? -1.407 -6.909 9.069 1.00 95.81 102 PHE A C 1
ATOM 831 O O . PHE A 1 102 ? -0.354 -6.575 8.529 1.00 95.81 102 PHE A O 1
ATOM 838 N N . LYS A 1 103 ? -1.421 -7.775 10.089 1.00 96.88 103 LYS A N 1
ATOM 839 C CA . LYS A 1 103 ? -0.192 -8.417 10.590 1.00 96.88 103 LYS A CA 1
ATOM 840 C C . LYS A 1 103 ? 0.451 -9.301 9.526 1.00 96.88 103 LYS A C 1
ATOM 842 O O . LYS A 1 103 ? 1.674 -9.295 9.410 1.00 96.88 103 LYS A O 1
ATOM 847 N N . GLU A 1 104 ? -0.353 -10.010 8.736 1.00 95.31 104 GLU A N 1
ATOM 848 C CA . GLU A 1 104 ? 0.137 -10.843 7.631 1.00 95.31 104 GLU A CA 1
ATOM 849 C C . GLU A 1 104 ? 0.841 -10.022 6.539 1.00 95.31 104 GLU A C 1
ATOM 851 O O . GLU A 1 104 ? 1.827 -10.479 5.962 1.00 95.31 104 GLU A O 1
ATOM 856 N N . SER A 1 105 ? 0.372 -8.799 6.277 1.00 94.00 105 SER A N 1
ATOM 857 C CA . SER A 1 105 ? 0.860 -7.955 5.176 1.00 94.00 105 SER A CA 1
ATOM 858 C C . SER A 1 105 ? 1.937 -6.944 5.582 1.00 94.00 105 SER A C 1
ATOM 860 O O . SER A 1 105 ? 2.902 -6.732 4.849 1.00 94.00 105 SER A O 1
ATOM 862 N N . LEU A 1 106 ? 1.793 -6.315 6.750 1.00 95.25 106 LEU A N 1
ATOM 863 C CA . LEU A 1 106 ? 2.661 -5.240 7.249 1.00 95.25 106 LEU A CA 1
ATOM 864 C C . LEU A 1 106 ? 3.587 -5.693 8.388 1.00 95.25 106 LEU A C 1
ATOM 866 O O . LEU A 1 106 ? 4.484 -4.948 8.790 1.00 95.25 106 LEU A O 1
ATOM 870 N N . GLY A 1 107 ? 3.390 -6.908 8.902 1.00 96.94 107 GLY A N 1
ATOM 871 C CA . GLY A 1 107 ? 4.130 -7.474 10.023 1.00 96.94 107 GLY A CA 1
ATOM 872 C C . GLY A 1 107 ? 3.480 -7.201 11.381 1.00 96.94 107 GLY A C 1
ATOM 873 O O . GLY A 1 107 ? 2.781 -6.211 11.593 1.00 96.94 107 GLY A O 1
ATOM 874 N N . GLU A 1 108 ? 3.758 -8.079 12.344 1.00 97.31 108 GLU A N 1
ATOM 875 C CA . GLU A 1 108 ? 3.094 -8.064 13.650 1.00 97.31 108 GLU A CA 1
ATOM 876 C C . GLU A 1 108 ? 3.382 -6.797 14.467 1.00 97.31 108 GLU A C 1
ATOM 878 O O . GLU A 1 108 ? 2.472 -6.125 14.948 1.00 97.31 108 GLU A O 1
ATOM 883 N N . ALA A 1 109 ? 4.660 -6.445 14.611 1.00 98.06 109 ALA A N 1
ATOM 884 C CA . ALA A 1 109 ? 5.087 -5.351 15.474 1.00 98.06 109 ALA A CA 1
ATOM 885 C C . ALA A 1 109 ? 4.455 -3.981 15.133 1.00 98.06 109 ALA A C 1
ATOM 887 O O . ALA A 1 109 ? 3.966 -3.324 16.057 1.00 98.06 109 ALA A O 1
ATOM 888 N N . PRO A 1 110 ? 4.458 -3.489 13.874 1.00 97.38 110 PRO A N 1
ATOM 889 C CA . PRO A 1 110 ? 3.828 -2.206 13.553 1.00 97.38 110 PRO A CA 1
ATOM 890 C C . PRO A 1 110 ? 2.312 -2.221 13.759 1.00 97.38 110 PRO A C 1
ATOM 892 O O . PRO A 1 110 ? 1.766 -1.241 14.266 1.00 97.38 110 PRO A O 1
ATOM 895 N N . VAL A 1 111 ? 1.647 -3.330 13.433 1.00 96.88 111 VAL A N 1
ATOM 896 C CA . VAL A 1 111 ? 0.191 -3.447 13.546 1.00 96.88 111 VAL A CA 1
ATOM 897 C C . VAL A 1 111 ? -0.234 -3.493 15.007 1.00 96.88 111 VAL A C 1
ATOM 899 O O . VAL A 1 111 ? -1.070 -2.695 15.421 1.00 96.88 111 VAL A O 1
ATOM 902 N N . SER A 1 112 ? 0.412 -4.315 15.835 1.00 96.69 112 SER A N 1
ATOM 903 C CA . SER A 1 112 ? 0.128 -4.367 17.274 1.00 96.69 112 SER A CA 1
ATOM 904 C C . SER A 1 112 ? 0.318 -3.002 17.946 1.00 96.69 112 SER A C 1
ATOM 906 O O . SER A 1 112 ? -0.510 -2.601 18.761 1.00 96.69 112 SER A O 1
ATOM 908 N N . ARG A 1 113 ? 1.346 -2.227 17.560 1.00 97.75 113 ARG A N 1
ATOM 909 C CA . ARG A 1 113 ? 1.519 -0.851 18.064 1.00 97.75 113 ARG A CA 1
ATOM 910 C C . ARG A 1 113 ? 0.359 0.069 17.680 1.00 97.75 113 ARG A C 1
ATOM 912 O O . ARG A 1 113 ? -0.127 0.804 18.535 1.00 97.75 113 ARG A O 1
ATOM 919 N N . ALA A 1 114 ? -0.086 0.032 16.424 1.00 96.06 114 ALA A N 1
ATOM 920 C CA . ALA A 1 114 ? -1.199 0.859 15.959 1.00 96.06 114 ALA A CA 1
ATOM 921 C C . ALA A 1 114 ? -2.513 0.504 16.676 1.00 96.06 114 ALA A C 1
ATOM 923 O O . ALA A 1 114 ? -3.243 1.391 17.116 1.00 96.06 114 ALA A O 1
ATOM 924 N N . PHE A 1 115 ? -2.783 -0.790 16.859 1.00 94.81 115 PHE A N 1
ATOM 925 C CA . PHE A 1 115 ? -3.996 -1.271 17.522 1.00 94.81 115 PHE A CA 1
ATOM 926 C C . PHE A 1 115 ? -3.998 -0.983 19.025 1.00 94.81 115 PHE A C 1
ATOM 928 O O . PHE A 1 115 ? -5.043 -0.623 19.563 1.00 94.81 115 PHE A O 1
ATOM 935 N N . HIS A 1 116 ? -2.847 -1.065 19.701 1.00 95.62 116 HIS A N 1
ATOM 936 C CA . HIS A 1 116 ? -2.728 -0.623 21.093 1.00 95.62 116 HIS A CA 1
ATOM 937 C C . HIS A 1 116 ? -3.001 0.876 21.233 1.00 95.62 116 HIS A C 1
ATOM 939 O O . HIS A 1 116 ? -3.818 1.256 22.063 1.00 95.62 116 HIS A O 1
ATOM 945 N N . SER A 1 117 ? -2.409 1.711 20.371 1.00 96.06 117 SER A N 1
ATOM 946 C CA . SER A 1 117 ? -2.691 3.154 20.368 1.00 96.06 117 SER A CA 1
ATOM 947 C C . SER A 1 117 ? -4.182 3.434 20.164 1.00 96.06 117 SER A C 1
ATOM 949 O O . SER A 1 117 ? -4.769 4.226 20.896 1.00 96.06 117 SER A O 1
ATOM 951 N N . TYR A 1 118 ? -4.820 2.743 19.213 1.00 92.62 118 TYR A N 1
ATOM 952 C CA . TYR A 1 118 ? -6.258 2.864 18.976 1.00 92.62 118 TYR A CA 1
ATOM 953 C C . TYR A 1 118 ? -7.087 2.447 20.204 1.00 92.62 118 TYR A C 1
ATOM 955 O O . TYR A 1 118 ? -8.047 3.126 20.576 1.00 92.62 118 TYR A O 1
ATOM 963 N N . ALA A 1 119 ? -6.719 1.345 20.863 1.00 92.12 119 ALA A N 1
ATOM 964 C CA . ALA A 1 119 ? -7.392 0.872 22.069 1.00 92.12 119 ALA A CA 1
ATOM 965 C C . ALA A 1 119 ? -7.236 1.852 23.247 1.00 92.12 119 ALA A C 1
ATOM 967 O O . ALA A 1 119 ? -8.213 2.106 23.957 1.00 92.12 119 ALA A O 1
ATOM 968 N N . ASP A 1 120 ? -6.052 2.441 23.423 1.00 94.69 120 ASP A N 1
ATOM 969 C CA . ASP A 1 120 ? -5.773 3.447 24.452 1.00 94.69 120 ASP A CA 1
ATOM 970 C C . ASP A 1 120 ? -6.582 4.733 24.232 1.00 94.69 120 ASP A C 1
ATOM 972 O O . ASP A 1 120 ? -7.141 5.291 25.187 1.00 94.69 120 ASP A O 1
ATOM 976 N N . ASP A 1 121 ? -6.727 5.169 22.978 1.00 93.44 121 ASP A N 1
ATOM 977 C CA . ASP A 1 121 ? -7.577 6.303 22.608 1.00 93.44 121 ASP A CA 1
ATOM 978 C C . ASP A 1 121 ? -9.053 6.023 22.928 1.00 93.44 121 ASP A C 1
ATOM 980 O O . ASP A 1 121 ? -9.745 6.865 23.514 1.00 93.44 121 ASP A O 1
ATOM 984 N N . MET A 1 122 ? -9.540 4.815 22.621 1.00 91.88 122 MET A N 1
ATOM 985 C CA . MET A 1 122 ? -10.905 4.389 22.953 1.00 91.88 122 MET A CA 1
ATOM 986 C C . MET A 1 122 ? -11.140 4.292 24.461 1.00 91.88 122 MET A C 1
ATOM 988 O O . MET A 1 122 ? -12.172 4.756 24.958 1.00 91.88 122 MET A O 1
ATOM 992 N N . LEU A 1 123 ? -10.184 3.744 25.214 1.00 91.69 123 LEU A N 1
ATOM 993 C CA . LEU A 1 123 ? -10.244 3.692 26.672 1.00 91.69 123 LEU A CA 1
ATOM 994 C C . LEU A 1 123 ? -10.275 5.102 27.273 1.00 91.69 123 LEU A C 1
ATOM 996 O O . LEU A 1 123 ? -11.072 5.382 28.173 1.00 91.69 123 LEU A O 1
ATOM 1000 N N . SER A 1 124 ? -9.440 6.002 26.757 1.00 93.75 124 SER A N 1
ATOM 1001 C CA . SER A 1 124 ? -9.369 7.396 27.193 1.00 93.75 124 SER A CA 1
ATOM 1002 C C . SER A 1 124 ? -10.669 8.148 26.911 1.00 93.75 124 SER A C 1
ATOM 1004 O O . SER A 1 124 ? -11.169 8.855 27.788 1.00 93.75 124 SER A O 1
ATOM 1006 N N . ALA A 1 125 ? -11.258 7.967 25.725 1.00 93.25 125 ALA A N 1
ATOM 1007 C CA . ALA A 1 125 ? -12.553 8.548 25.378 1.00 93.25 125 ALA A CA 1
ATOM 1008 C C . ALA A 1 125 ? -13.676 8.018 26.282 1.00 93.25 125 ALA A C 1
ATOM 1010 O O . ALA A 1 125 ? -14.516 8.787 26.751 1.00 93.25 125 ALA A O 1
ATOM 1011 N N . ARG A 1 126 ? -13.667 6.717 26.598 1.00 92.00 126 ARG A N 1
ATOM 1012 C CA . ARG A 1 126 ? -14.638 6.113 27.520 1.00 92.00 126 ARG A CA 1
ATOM 1013 C C . ARG A 1 126 ? -14.542 6.723 28.918 1.00 92.00 126 ARG A C 1
ATOM 1015 O O . ARG A 1 126 ? -15.561 7.152 29.448 1.00 92.00 126 ARG A O 1
ATOM 1022 N N . LYS A 1 127 ? -13.333 6.819 29.484 1.00 91.81 127 LYS A N 1
ATOM 1023 C CA . LYS A 1 127 ? -13.085 7.430 30.806 1.00 91.81 127 LYS A CA 1
ATOM 1024 C C . LYS A 1 127 ? -13.513 8.897 30.870 1.00 91.81 127 LYS A C 1
ATOM 1026 O O . LYS A 1 127 ? -14.009 9.354 31.890 1.00 91.81 127 LYS A O 1
ATOM 1031 N N . LYS A 1 128 ? -13.350 9.639 29.770 1.00 92.25 128 LYS A N 1
ATOM 1032 C CA . LYS A 1 128 ? -13.793 11.040 29.652 1.00 92.25 128 LYS A CA 1
ATOM 1033 C C . LYS A 1 128 ? -15.295 11.187 29.389 1.00 92.25 128 LYS A C 1
ATOM 1035 O O . LYS A 1 128 ? -15.784 12.307 29.302 1.00 92.25 128 LYS A O 1
ATOM 1040 N N . GLY A 1 129 ? -16.023 10.083 29.223 1.00 92.00 129 GLY A N 1
ATOM 1041 C CA . GLY A 1 129 ? -17.435 10.101 28.858 1.00 92.00 129 GLY A CA 1
ATOM 1042 C C . GLY A 1 129 ? -17.708 10.612 27.439 1.00 92.00 129 GLY A C 1
ATOM 1043 O O . GLY A 1 129 ? -18.844 10.952 27.126 1.00 92.00 129 GLY A O 1
ATOM 1044 N N . THR A 1 130 ? -16.690 10.657 26.579 1.00 93.94 130 THR A N 1
ATOM 1045 C CA . THR A 1 130 ? -16.783 11.138 25.195 1.00 93.94 130 THR A CA 1
ATOM 1046 C C . THR A 1 130 ? -16.806 10.006 24.171 1.00 93.94 130 THR A C 1
ATOM 1048 O O . THR A 1 130 ? -16.723 10.268 22.976 1.00 93.94 130 THR A O 1
ATOM 1051 N N . LEU A 1 131 ? -16.909 8.748 24.610 1.00 93.31 131 LEU A N 1
ATOM 1052 C CA . LEU A 1 131 ? -17.116 7.603 23.727 1.00 93.31 131 LEU A CA 1
ATOM 1053 C C . LEU A 1 131 ? -18.609 7.299 23.589 1.00 93.31 131 LEU A C 1
ATOM 1055 O O . LEU A 1 131 ? -19.316 7.137 24.585 1.00 93.31 131 LEU A O 1
ATOM 1059 N N . TYR A 1 132 ? -19.068 7.142 22.354 1.00 91.88 132 TYR A N 1
ATOM 1060 C CA . TYR A 1 132 ? -20.457 6.854 22.029 1.00 91.88 132 TYR A CA 1
ATOM 1061 C C . TYR A 1 132 ? -20.571 5.684 21.050 1.00 91.88 132 TYR A C 1
ATOM 1063 O O . TYR A 1 132 ? -19.683 5.449 20.236 1.00 91.88 132 TYR A O 1
ATOM 1071 N N . SER A 1 133 ? -21.690 4.968 21.117 1.00 89.50 133 SER A N 1
ATOM 1072 C CA . SER A 1 133 ? -22.104 3.967 20.137 1.00 89.50 133 SER A CA 1
ATOM 1073 C C . SER A 1 133 ? -23.205 4.539 19.246 1.00 89.50 133 SER A C 1
ATOM 1075 O O . SER A 1 133 ? -24.176 5.116 19.744 1.00 89.50 133 SER A O 1
ATOM 1077 N N . VAL A 1 134 ? -23.056 4.387 17.930 1.00 86.25 134 VAL A N 1
ATOM 1078 C CA . VAL A 1 134 ? -24.000 4.864 16.908 1.00 86.25 134 VAL A CA 1
ATOM 1079 C C . VAL A 1 134 ? -24.481 3.675 16.076 1.00 86.25 134 VAL A C 1
ATOM 1081 O O . VAL A 1 134 ? -24.107 3.506 14.914 1.00 86.25 134 VAL A O 1
ATOM 1084 N N . GLY A 1 135 ? -25.310 2.837 16.707 1.00 75.38 135 GLY A N 1
ATOM 1085 C CA . GLY A 1 135 ? -25.995 1.702 16.079 1.00 75.38 135 GLY A CA 1
ATOM 1086 C C . GLY A 1 135 ? -25.086 0.781 15.252 1.00 75.38 135 GLY A C 1
ATOM 1087 O O . GLY A 1 135 ? -23.879 0.699 15.470 1.00 75.38 135 GLY A O 1
ATOM 1088 N N . LEU A 1 136 ? -25.683 0.093 14.277 1.00 67.38 136 LEU A N 1
ATOM 1089 C CA . LEU A 1 136 ? -24.979 -0.823 13.367 1.00 67.38 136 LEU A CA 1
ATOM 1090 C C . LEU A 1 136 ? -24.211 -0.106 12.240 1.00 67.38 136 LEU A C 1
ATOM 1092 O O . LEU A 1 136 ? -23.483 -0.756 11.502 1.00 67.38 136 LEU A O 1
ATOM 1096 N N . THR A 1 137 ? -24.382 1.210 12.069 1.00 64.44 137 THR A N 1
ATOM 1097 C CA . THR A 1 137 ? -23.863 1.934 10.895 1.00 64.44 137 THR A CA 1
ATOM 1098 C C . THR A 1 137 ? -22.468 2.513 11.094 1.00 64.44 137 THR A C 1
ATOM 1100 O O . THR A 1 137 ? -21.701 2.571 10.142 1.00 64.44 137 THR A O 1
ATOM 1103 N N . SER A 1 138 ? -22.133 2.983 12.299 1.00 68.81 138 SER A N 1
ATOM 1104 C CA . SER A 1 138 ? -20.839 3.644 12.552 1.00 68.81 138 SER A CA 1
ATOM 1105 C C . SER A 1 138 ? -20.094 3.105 13.769 1.00 68.81 138 SER A C 1
ATOM 1107 O O . SER A 1 138 ? -18.983 3.550 14.036 1.00 68.81 138 SER A O 1
ATOM 1109 N N . GLY A 1 139 ? -20.673 2.151 14.503 1.00 82.50 139 GLY A N 1
ATOM 1110 C CA . GLY A 1 139 ? -20.000 1.517 15.633 1.00 82.50 139 GLY A CA 1
ATOM 1111 C C . GLY A 1 139 ? -19.658 2.515 16.741 1.00 82.50 139 GLY A C 1
ATOM 1112 O O . GLY A 1 139 ? -20.546 3.190 17.265 1.00 82.50 139 GLY A O 1
ATOM 1113 N N . LEU A 1 140 ? -18.379 2.572 17.122 1.00 87.19 140 LEU A N 1
ATOM 1114 C CA . LEU A 1 140 ? -17.855 3.458 18.162 1.00 87.19 140 LEU A CA 1
ATOM 1115 C C . LEU A 1 140 ? -17.353 4.780 17.575 1.00 87.19 140 LEU A C 1
ATOM 1117 O O . LEU A 1 140 ? -16.657 4.803 16.566 1.00 87.19 140 LEU A O 1
ATOM 1121 N N . THR A 1 141 ? -17.666 5.889 18.239 1.00 86.56 141 THR A N 1
ATOM 1122 C CA . THR A 1 141 ? -17.226 7.226 17.829 1.00 86.56 141 THR A CA 1
ATOM 1123 C C . THR A 1 141 ? -16.969 8.123 19.029 1.00 86.56 141 THR A C 1
ATOM 1125 O O . THR A 1 141 ? -17.575 7.969 20.090 1.00 86.56 141 THR A O 1
ATOM 1128 N N . THR A 1 142 ? -16.089 9.100 18.844 1.00 87.25 142 THR A N 1
ATOM 1129 C CA . THR A 1 142 ? -15.852 10.181 19.807 1.00 87.25 142 THR A CA 1
ATOM 1130 C C . THR A 1 142 ? -16.668 11.440 19.504 1.00 87.25 142 THR A C 1
ATOM 1132 O O . THR A 1 142 ? -16.639 12.404 20.266 1.00 87.25 142 THR A O 1
ATOM 1135 N N . LYS A 1 143 ? -17.418 11.448 18.392 1.00 83.69 143 LYS A N 1
ATOM 1136 C CA . LYS A 1 143 ? -18.297 12.553 17.993 1.00 83.69 143 LYS A CA 1
ATOM 1137 C C . LYS A 1 143 ? -19.742 12.254 18.379 1.00 83.69 143 LYS A C 1
ATOM 1139 O O . LYS A 1 143 ? -20.301 11.236 17.974 1.00 83.69 143 LYS A O 1
ATOM 1144 N N . VAL A 1 144 ? -20.367 13.178 19.105 1.00 80.94 144 VAL A N 1
ATOM 1145 C CA . VAL A 1 144 ? -21.792 13.095 19.448 1.00 80.94 144 VAL A CA 1
ATOM 1146 C C . VAL A 1 144 ? -22.631 13.212 18.176 1.00 80.94 144 VAL A C 1
ATOM 1148 O O . VAL A 1 144 ? -22.449 14.136 17.385 1.00 80.94 144 VAL A O 1
ATOM 1151 N N . THR A 1 145 ? -23.571 12.288 17.990 1.00 79.44 145 THR A N 1
ATOM 1152 C CA . THR A 1 145 ? -24.592 12.352 16.935 1.00 79.44 145 THR A CA 1
ATOM 1153 C C . THR A 1 145 ? -25.981 12.213 17.556 1.00 79.44 145 THR A C 1
ATOM 1155 O O . THR A 1 145 ? -26.117 11.750 18.687 1.00 79.44 145 THR A O 1
ATOM 1158 N N . SER A 1 146 ? -27.030 12.601 16.828 1.00 76.06 146 SER A N 1
ATOM 1159 C CA . SER A 1 146 ? -28.413 12.634 17.336 1.00 76.06 146 SER A CA 1
ATOM 1160 C C . SER A 1 146 ? -28.969 11.277 17.795 1.00 76.06 146 SER A C 1
ATOM 1162 O O . SER A 1 146 ? -29.962 11.246 18.514 1.00 76.06 146 SER A O 1
ATOM 1164 N N . LYS A 1 147 ? -28.334 10.160 17.412 1.00 82.06 147 LYS A N 1
ATOM 1165 C CA . LYS A 1 147 ? -28.702 8.789 17.813 1.00 82.06 147 LYS A CA 1
ATOM 1166 C C . LYS A 1 147 ? -27.608 8.083 18.625 1.00 82.06 147 LYS A C 1
ATOM 1168 O O . LYS A 1 147 ? -27.614 6.859 18.736 1.00 82.06 147 LYS A O 1
ATOM 1173 N N . ALA A 1 148 ? -26.645 8.835 19.149 1.00 86.88 148 ALA A N 1
ATOM 1174 C CA . ALA A 1 148 ? -25.512 8.274 19.866 1.00 86.88 148 ALA A CA 1
ATOM 1175 C C . ALA A 1 148 ? -25.889 7.923 21.312 1.00 86.88 148 ALA A C 1
ATOM 1177 O O . ALA A 1 148 ? -26.420 8.756 22.042 1.00 86.88 148 ALA A O 1
ATOM 1178 N N . THR A 1 149 ? -25.570 6.704 21.747 1.00 89.00 149 THR A N 1
ATOM 1179 C CA . THR A 1 149 ? -25.669 6.305 23.158 1.00 89.00 149 THR A CA 1
ATOM 1180 C C . THR A 1 149 ? -24.279 6.323 23.773 1.00 89.00 149 THR A C 1
ATOM 1182 O O . THR A 1 149 ? -23.363 5.696 23.244 1.00 89.00 149 THR A O 1
ATOM 1185 N N . GLN A 1 150 ? -24.102 7.042 24.880 1.00 89.94 150 GLN A N 1
ATOM 1186 C CA . GLN A 1 150 ? -22.812 7.113 25.563 1.00 89.94 150 GLN A CA 1
ATOM 1187 C C . GLN A 1 150 ? -22.404 5.734 26.084 1.00 89.94 150 GLN A C 1
ATOM 1189 O O . GLN A 1 150 ? -23.176 5.043 26.754 1.00 89.94 150 GLN A O 1
ATOM 1194 N N . VAL A 1 151 ? -21.168 5.343 25.791 1.00 90.06 151 VAL A N 1
ATOM 1195 C CA . VAL A 1 151 ? -20.587 4.104 26.295 1.00 90.06 151 VAL A CA 1
ATOM 1196 C C . VAL A 1 151 ? -20.168 4.338 27.738 1.00 90.06 151 VAL A C 1
ATOM 1198 O O . VAL A 1 151 ? -19.290 5.155 28.015 1.00 90.06 151 VAL A O 1
ATOM 1201 N N . LYS A 1 152 ? -20.811 3.622 28.662 1.00 86.56 152 LYS A N 1
ATOM 1202 C CA . LYS A 1 152 ? -20.502 3.719 30.089 1.00 86.56 152 LYS A CA 1
ATOM 1203 C C . LYS A 1 152 ? -19.109 3.172 30.387 1.00 86.56 152 LYS A C 1
ATOM 1205 O O . LYS A 1 152 ? -18.598 2.285 29.701 1.00 86.56 152 LYS A O 1
ATOM 1210 N N . GLU A 1 153 ? -18.508 3.704 31.439 1.00 82.12 153 GLU A N 1
ATOM 1211 C CA . GLU A 1 153 ? -17.289 3.144 31.999 1.00 82.12 153 GLU A CA 1
ATOM 1212 C C . GLU A 1 153 ? -17.551 1.732 32.543 1.00 82.12 153 GLU A C 1
ATOM 1214 O O . GLU A 1 153 ? -18.616 1.451 33.095 1.00 82.12 153 GLU A O 1
ATOM 1219 N N . HIS A 1 154 ? -16.575 0.836 32.381 1.00 72.06 154 HIS A N 1
ATOM 1220 C CA . HIS A 1 154 ? -16.615 -0.467 33.035 1.00 72.06 154 HIS A CA 1
ATOM 1221 C C . HIS A 1 154 ? -16.151 -0.292 34.480 1.00 72.06 154 HIS A C 1
ATOM 1223 O O . HIS A 1 154 ? -14.957 -0.357 34.766 1.00 72.06 154 HIS A O 1
ATOM 1229 N N . THR A 1 155 ? -17.091 -0.066 35.392 1.00 71.06 155 THR A N 1
ATOM 1230 C CA . THR A 1 155 ? -16.833 -0.200 36.825 1.00 71.06 155 THR A CA 1
ATOM 1231 C C . THR A 1 155 ? -17.035 -1.664 37.206 1.00 71.06 155 THR A C 1
ATOM 1233 O O . THR A 1 155 ? -18.078 -2.259 36.933 1.00 71.06 155 THR A O 1
ATOM 1236 N N . PHE A 1 156 ? -16.010 -2.295 37.782 1.00 64.38 156 PHE A N 1
ATOM 1237 C CA . PHE A 1 156 ? -16.155 -3.652 38.304 1.00 64.38 156 PHE A CA 1
ATOM 1238 C C . PHE A 1 156 ? -17.103 -3.591 39.507 1.00 64.38 156 PHE A C 1
ATOM 1240 O O . PHE A 1 156 ? -16.795 -2.941 40.506 1.00 64.38 156 PHE A O 1
ATOM 1247 N N . PHE A 1 157 ? -18.277 -4.210 39.395 1.00 51.28 157 PHE A N 1
ATOM 1248 C CA . PHE A 1 157 ? -19.218 -4.309 40.508 1.00 51.28 157 PHE A CA 1
ATOM 1249 C C . PHE A 1 157 ? -18.677 -5.344 41.504 1.00 51.28 157 PHE A C 1
ATOM 1251 O O . PHE A 1 157 ? -18.551 -6.513 41.146 1.00 51.28 157 PHE A O 1
ATOM 1258 N N . GLY A 1 158 ? -18.331 -4.925 42.729 1.00 61.06 158 GLY A N 1
ATOM 1259 C CA . GLY A 1 158 ? -17.883 -5.843 43.790 1.00 61.06 158 GLY A CA 1
ATOM 1260 C C . GLY A 1 158 ? -16.675 -5.409 44.629 1.00 61.06 158 GLY A C 1
ATOM 1261 O O . GLY A 1 158 ? -15.903 -6.272 45.041 1.00 61.06 158 GLY A O 1
ATOM 1262 N N . LYS A 1 159 ? -16.493 -4.111 44.892 1.00 45.19 159 LYS A N 1
ATOM 1263 C CA . LYS A 1 159 ? -15.741 -3.654 46.072 1.00 45.19 159 LYS A CA 1
ATOM 1264 C C . LYS A 1 159 ? -16.710 -3.113 47.107 1.00 45.19 159 LYS A C 1
ATOM 1266 O O . LYS A 1 159 ? -17.669 -2.437 46.673 1.00 45.19 159 LYS A O 1
#

Secondary structure (DSSP, 8-state):
--GGGSPPHHHHHHHHHHH----SSHHHHHHHHHHHGGGG-EEETTEEE-B-SS-TT-BTTTHHHH-HHHHHHHHHHHHHHHIIIIIHHHH--SHHHHHHHHHHHH-HHHHHHHHHHHHHHHHHHHHTT--EEEHHHHEEESS--TTPEE------S--

Radius of gyration: 22.03 Å; chains: 1; bounding box: 46×31×76 Å